Protein AF-A0A2J1DX72-F1 (afdb_monomer)

Sequence (87 aa):
MFKEFKIFIMRGNVVDLAVGIVIGAAFGAIVNSLVKDVLMPPIGLLLGNVDFGNLFIVLKEGAIGGPYESLLVANSGRCNHKLRGIY

Structure (mmCIF, N/CA/C/O backbone):
data_AF-A0A2J1DX72-F1
#
_entry.id   AF-A0A2J1DX72-F1
#
loop_
_atom_site.group_PDB
_atom_site.id
_atom_site.type_symbol
_atom_site.label_atom_id
_atom_site.label_alt_id
_atom_site.label_comp_id
_atom_site.label_asym_id
_atom_site.label_entity_id
_atom_site.label_seq_id
_atom_site.pdbx_PDB_ins_code
_atom_site.Cartn_x
_atom_site.Cartn_y
_atom_site.Cartn_z
_atom_site.occupancy
_atom_site.B_iso_or_equiv
_atom_site.auth_seq_id
_atom_site.auth_comp_id
_atom_site.auth_asym_id
_atom_site.auth_atom_id
_atom_site.pdbx_PDB_model_num
ATOM 1 N N . MET A 1 1 ? -8.283 -2.690 30.409 1.00 76.62 1 MET A N 1
ATOM 2 C CA . MET A 1 1 ? -7.456 -2.342 29.231 1.00 76.62 1 MET A CA 1
ATOM 3 C C . MET A 1 1 ? -8.046 -2.862 27.920 1.00 76.62 1 MET A C 1
ATOM 5 O O . MET A 1 1 ? -8.238 -2.071 27.008 1.00 76.62 1 MET A O 1
ATOM 9 N N . PHE A 1 2 ? -8.369 -4.158 27.798 1.00 86.19 2 PHE A N 1
ATOM 10 C CA . PHE A 1 2 ? -8.980 -4.713 26.575 1.00 86.19 2 PHE A CA 1
ATOM 11 C C . PHE A 1 2 ? -10.383 -4.159 26.254 1.00 86.19 2 PHE A C 1
ATOM 13 O O . PHE A 1 2 ? -10.718 -4.000 25.082 1.00 86.19 2 PHE A O 1
ATOM 20 N N . LYS A 1 3 ? -11.200 -3.828 27.265 1.00 86.69 3 LYS A N 1
ATOM 21 C CA . LYS A 1 3 ? -12.516 -3.191 27.062 1.00 86.69 3 LYS A CA 1
ATOM 22 C C . LYS A 1 3 ? -12.377 -1.771 26.513 1.00 86.69 3 LYS A C 1
ATOM 24 O O . LYS A 1 3 ? -13.100 -1.373 25.613 1.00 86.69 3 LYS A O 1
ATOM 29 N N . GLU A 1 4 ? -11.415 -1.035 27.035 1.00 85.00 4 GLU A N 1
ATOM 30 C CA . GLU A 1 4 ? -11.126 0.365 26.753 1.00 85.00 4 GLU A CA 1
ATOM 31 C C . GLU A 1 4 ? -10.470 0.493 25.378 1.00 85.00 4 GLU A C 1
ATOM 33 O O . GLU A 1 4 ? -10.827 1.378 24.607 1.00 85.00 4 GLU A O 1
ATOM 38 N N . PHE A 1 5 ? -9.604 -0.462 25.025 1.00 86.75 5 PHE A N 1
ATOM 39 C CA . PHE A 1 5 ? -9.111 -0.632 23.666 1.00 86.75 5 PHE A CA 1
ATOM 40 C C . PHE A 1 5 ? -10.263 -0.916 22.702 1.00 86.75 5 PHE A C 1
ATOM 42 O O . PHE A 1 5 ? -10.404 -0.188 21.730 1.00 86.75 5 PHE A O 1
ATOM 49 N N . LYS A 1 6 ? -11.153 -1.876 23.001 1.00 86.00 6 LYS A N 1
ATOM 50 C CA . LYS A 1 6 ? -12.336 -2.151 22.166 1.00 86.00 6 LYS A CA 1
ATOM 51 C C . LYS A 1 6 ? -13.183 -0.894 21.950 1.00 86.00 6 LYS A C 1
ATOM 53 O O . LYS A 1 6 ? -13.555 -0.605 20.823 1.00 86.00 6 LYS A O 1
ATOM 58 N N . ILE A 1 7 ? -13.432 -0.113 22.997 1.00 85.94 7 ILE A N 1
ATOM 59 C CA . ILE A 1 7 ? -14.171 1.157 22.905 1.00 85.94 7 ILE A CA 1
ATOM 60 C C . ILE A 1 7 ? -13.418 2.190 22.049 1.00 85.94 7 ILE A C 1
ATOM 62 O O . ILE A 1 7 ? -14.050 2.938 21.308 1.00 85.94 7 ILE A O 1
ATOM 66 N N . PHE A 1 8 ? -12.086 2.228 22.115 1.00 86.38 8 PHE A N 1
ATOM 67 C CA . PHE A 1 8 ? -11.251 3.120 21.310 1.00 86.38 8 PHE A CA 1
ATOM 68 C C . PHE A 1 8 ? -11.289 2.775 19.816 1.00 86.38 8 PHE A C 1
ATOM 70 O O . PHE A 1 8 ? -11.526 3.667 19.005 1.00 86.38 8 PHE A O 1
ATOM 77 N N . ILE A 1 9 ? -11.119 1.499 19.452 1.00 87.06 9 ILE A N 1
ATOM 78 C CA . ILE A 1 9 ? -11.219 1.058 18.050 1.00 87.06 9 ILE A CA 1
ATOM 79 C C . ILE A 1 9 ? -12.656 1.077 17.546 1.00 87.06 9 ILE A C 1
ATOM 81 O O . ILE A 1 9 ? -12.845 1.284 16.367 1.00 87.06 9 ILE A O 1
ATOM 85 N N . MET A 1 10 ? -13.685 0.930 18.384 1.00 88.38 10 MET A N 1
ATOM 86 C CA . MET A 1 10 ? -15.078 1.066 17.926 1.00 88.38 10 MET A CA 1
ATOM 87 C C . MET A 1 10 ? -15.475 2.508 17.575 1.00 88.38 10 MET A C 1
ATOM 89 O O . MET A 1 10 ? -16.589 2.745 17.107 1.00 88.38 10 MET A O 1
ATOM 93 N N . ARG A 1 11 ? -14.581 3.485 17.758 1.00 86.31 11 ARG A N 1
ATOM 94 C CA . ARG A 1 11 ? -14.773 4.830 17.214 1.00 86.31 11 ARG A CA 1
ATOM 95 C C . ARG A 1 11 ? -14.610 4.765 15.695 1.00 86.31 11 ARG A C 1
ATOM 97 O O . ARG A 1 11 ? -13.500 4.556 15.216 1.00 86.31 11 ARG A O 1
ATOM 104 N N . GLY A 1 12 ? -15.696 5.000 14.953 1.00 83.00 12 GLY A N 1
ATOM 105 C CA . GLY A 1 12 ? -15.717 4.926 13.482 1.00 83.00 12 GLY A CA 1
ATOM 106 C C . GLY A 1 12 ? -14.561 5.673 12.804 1.00 83.00 12 GLY A C 1
ATOM 107 O O . GLY A 1 12 ? -13.857 5.091 11.991 1.00 83.00 12 GLY A O 1
ATOM 108 N N . ASN A 1 13 ? -14.237 6.888 13.263 1.00 88.56 13 ASN A N 1
ATOM 109 C CA . ASN A 1 13 ? -13.118 7.685 12.737 1.00 88.56 13 ASN A CA 1
ATOM 110 C C . ASN A 1 13 ? -11.740 6.979 12.791 1.00 88.56 13 ASN A C 1
ATOM 112 O O . ASN A 1 13 ? -10.870 7.256 11.974 1.00 88.56 13 ASN A O 1
ATOM 116 N N . VAL A 1 14 ? -11.516 6.078 13.756 1.00 89.00 14 VAL A N 1
ATOM 117 C CA . VAL A 1 14 ? -10.253 5.328 13.888 1.00 89.00 14 VAL A CA 1
ATOM 118 C C . VAL A 1 14 ? -10.256 4.091 12.988 1.00 8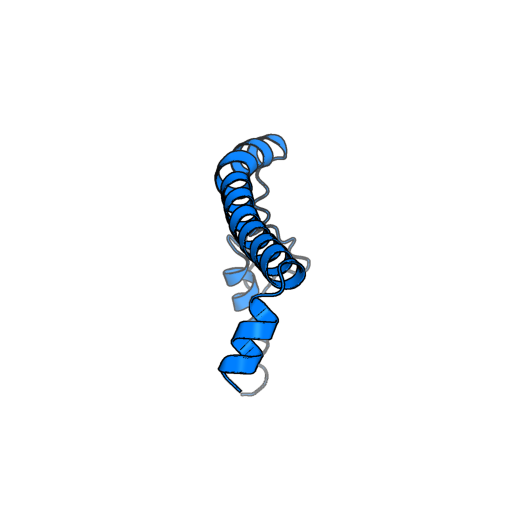9.00 14 VAL A C 1
ATOM 120 O O . VAL A 1 14 ? -9.231 3.779 12.382 1.00 89.00 14 VAL A O 1
ATOM 123 N N . VAL A 1 15 ? -11.400 3.407 12.870 1.00 91.38 15 VAL A N 1
ATOM 124 C CA . VAL A 1 15 ? -11.552 2.242 11.982 1.00 91.38 15 VAL A CA 1
ATOM 125 C C . VAL A 1 15 ? -11.392 2.655 10.529 1.00 91.38 15 VAL A C 1
ATOM 127 O O . VAL A 1 15 ? -10.607 2.044 9.812 1.00 91.38 15 VAL A O 1
ATOM 130 N N . ASP A 1 16 ? -12.082 3.713 10.111 1.00 91.00 16 ASP A N 1
ATOM 131 C CA . ASP A 1 16 ? -12.109 4.137 8.712 1.00 91.00 16 ASP A CA 1
ATOM 132 C C . ASP A 1 16 ? -10.729 4.626 8.250 1.00 91.00 16 ASP A C 1
ATOM 134 O O . ASP A 1 16 ? -10.276 4.303 7.150 1.00 91.00 16 ASP A O 1
ATOM 138 N N . LEU A 1 17 ? -9.996 5.312 9.134 1.00 93.38 17 LEU A N 1
ATOM 139 C CA . LEU A 1 17 ? -8.611 5.707 8.888 1.00 93.38 17 LEU A CA 1
ATOM 140 C C . LEU A 1 17 ? -7.675 4.491 8.798 1.00 93.38 17 LEU A C 1
ATOM 142 O O . LEU A 1 17 ? -6.834 4.426 7.901 1.00 93.38 17 LEU A O 1
ATOM 146 N N . ALA A 1 18 ? -7.826 3.508 9.689 1.00 91.31 18 ALA A N 1
ATOM 147 C CA . ALA A 1 18 ? -7.009 2.295 9.669 1.00 91.31 18 ALA A CA 1
ATOM 148 C C . ALA A 1 18 ? -7.253 1.461 8.400 1.00 91.31 18 ALA A C 1
ATOM 150 O O . ALA A 1 18 ? -6.301 1.009 7.762 1.00 91.31 18 ALA A O 1
ATOM 151 N N . VAL A 1 19 ? -8.515 1.304 7.997 1.00 92.62 19 VAL A N 1
ATOM 152 C CA . VAL A 1 19 ? -8.897 0.591 6.771 1.00 92.62 19 VAL A CA 1
ATOM 153 C C . VAL A 1 19 ? -8.335 1.300 5.536 1.00 92.62 19 VAL A C 1
ATOM 155 O O . VAL A 1 19 ? -7.759 0.639 4.670 1.00 92.62 19 VAL A O 1
ATOM 158 N N . GLY A 1 20 ? -8.406 2.634 5.479 1.00 93.88 20 GLY A N 1
ATOM 159 C CA . GLY A 1 20 ? -7.841 3.420 4.378 1.00 93.88 20 GLY A CA 1
ATOM 160 C C . GLY A 1 20 ? -6.332 3.221 4.194 1.00 93.88 20 GLY A C 1
ATOM 161 O O . GLY A 1 20 ? -5.866 3.051 3.068 1.00 93.88 20 GLY A O 1
ATOM 162 N N . ILE A 1 21 ? -5.567 3.167 5.288 1.00 93.56 21 ILE A N 1
ATOM 163 C CA . ILE A 1 21 ? -4.111 2.954 5.238 1.00 93.56 21 ILE A CA 1
ATOM 164 C C . ILE A 1 21 ? -3.772 1.536 4.767 1.00 93.56 21 ILE A C 1
ATOM 166 O O . ILE A 1 21 ? -2.895 1.364 3.921 1.00 93.56 21 ILE A O 1
ATOM 170 N N . VAL A 1 22 ? -4.470 0.519 5.282 1.00 94.00 22 VAL A N 1
ATOM 171 C CA . VAL A 1 22 ? -4.224 -0.886 4.914 1.00 94.00 22 VAL A CA 1
ATOM 172 C C . VAL A 1 22 ? -4.532 -1.125 3.437 1.00 94.00 22 VAL A C 1
ATOM 174 O O . VAL A 1 22 ? -3.722 -1.728 2.730 1.00 94.00 22 VAL A O 1
ATOM 177 N N . ILE A 1 23 ? -5.666 -0.610 2.952 1.00 94.88 23 ILE A N 1
ATOM 178 C CA . ILE A 1 23 ? -6.037 -0.713 1.537 1.00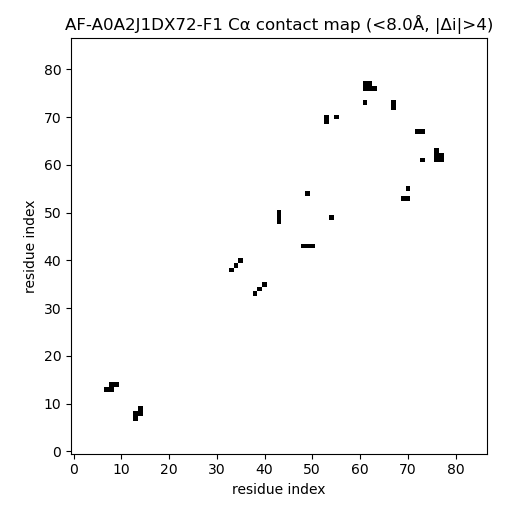 94.88 23 ILE A CA 1
ATOM 179 C C . ILE A 1 23 ? -5.051 0.081 0.676 1.00 94.88 23 ILE A C 1
ATOM 181 O O . ILE A 1 23 ? -4.572 -0.448 -0.322 1.00 94.88 23 ILE A O 1
ATOM 185 N N . GLY A 1 24 ? -4.683 1.302 1.075 1.00 92.81 24 GLY A N 1
ATOM 186 C CA . GLY A 1 24 ? -3.717 2.123 0.341 1.00 92.81 24 GLY A CA 1
ATOM 187 C C . GLY A 1 24 ? -2.346 1.453 0.197 1.00 92.81 24 GLY A C 1
ATOM 188 O O . GLY A 1 24 ? -1.782 1.422 -0.897 1.00 92.81 24 GLY A O 1
ATOM 189 N N . ALA A 1 25 ? -1.836 0.848 1.272 1.00 92.56 25 ALA A N 1
ATOM 190 C CA . ALA A 1 25 ? -0.564 0.130 1.254 1.00 92.56 25 ALA A CA 1
ATOM 191 C C . ALA A 1 25 ? -0.617 -1.128 0.370 1.00 92.56 25 ALA A C 1
ATOM 193 O O . ALA A 1 25 ? 0.291 -1.366 -0.429 1.00 92.56 25 ALA A O 1
ATOM 194 N N . ALA A 1 26 ? -1.694 -1.914 0.468 1.00 93.25 26 ALA A N 1
ATOM 195 C CA . ALA A 1 26 ? -1.866 -3.123 -0.334 1.00 93.25 26 ALA A CA 1
ATOM 196 C C . ALA A 1 26 ? -2.043 -2.806 -1.829 1.00 93.25 26 ALA A C 1
ATOM 198 O O . ALA A 1 26 ? -1.412 -3.436 -2.678 1.00 93.25 26 ALA A O 1
ATOM 199 N N . PHE A 1 27 ? -2.847 -1.793 -2.164 1.00 92.62 27 PHE A N 1
ATOM 200 C CA . PHE A 1 27 ? -3.091 -1.401 -3.552 1.00 92.62 27 PHE A CA 1
ATOM 201 C C . PHE A 1 27 ? -1.845 -0.788 -4.202 1.00 92.62 27 PHE A C 1
ATOM 203 O O . PHE A 1 27 ? -1.581 -1.034 -5.376 1.00 92.62 27 PHE A O 1
ATOM 210 N N . GLY A 1 28 ? -1.021 -0.070 -3.432 1.00 91.56 28 GLY A N 1
ATOM 2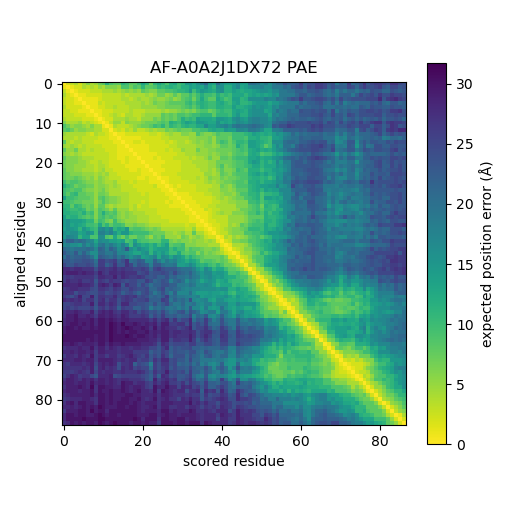11 C CA . GLY A 1 28 ? 0.274 0.425 -3.902 1.00 91.56 28 GLY A CA 1
ATOM 212 C C . GLY A 1 28 ? 1.222 -0.697 -4.339 1.00 91.56 28 GLY A C 1
ATOM 213 O O . GLY A 1 28 ? 1.888 -0.570 -5.365 1.00 91.56 28 GLY A O 1
ATOM 214 N N . ALA A 1 29 ? 1.256 -1.823 -3.619 1.00 89.88 29 ALA A N 1
ATOM 215 C CA . ALA A 1 29 ? 2.052 -2.986 -4.017 1.00 89.88 29 ALA A CA 1
ATOM 216 C C . ALA A 1 29 ? 1.552 -3.613 -5.332 1.00 89.88 29 ALA A C 1
ATOM 218 O O . ALA A 1 29 ? 2.362 -3.953 -6.194 1.00 89.88 29 ALA A O 1
ATOM 219 N N . ILE A 1 30 ? 0.229 -3.698 -5.515 1.00 90.69 30 ILE A N 1
ATOM 220 C CA . ILE A 1 30 ? -0.397 -4.208 -6.746 1.00 90.69 30 ILE A CA 1
ATOM 221 C C . ILE A 1 30 ? -0.055 -3.309 -7.935 1.00 90.69 30 ILE A C 1
ATOM 223 O O . ILE A 1 30 ? 0.396 -3.796 -8.971 1.00 90.69 30 ILE A O 1
ATOM 227 N N . VAL A 1 31 ? -0.215 -1.992 -7.776 1.00 90.12 31 VAL A N 1
ATOM 228 C CA . VAL A 1 31 ? 0.127 -1.020 -8.822 1.00 90.12 31 VAL A CA 1
ATOM 229 C C . VAL A 1 31 ? 1.621 -1.077 -9.137 1.00 90.12 31 VAL A C 1
ATOM 231 O O . VAL A 1 31 ? 1.987 -1.087 -10.305 1.00 90.12 31 VAL A O 1
ATOM 234 N N . ASN A 1 32 ? 2.491 -1.197 -8.133 1.00 88.81 32 ASN A N 1
ATOM 235 C CA . ASN A 1 32 ? 3.931 -1.320 -8.358 1.00 88.81 32 ASN A CA 1
ATOM 236 C C . ASN A 1 32 ? 4.312 -2.587 -9.130 1.00 88.81 32 ASN A C 1
ATOM 238 O O . ASN A 1 32 ? 5.164 -2.501 -10.008 1.00 88.81 32 ASN A O 1
ATOM 242 N N . SER A 1 33 ? 3.706 -3.741 -8.832 1.00 89.06 33 SER A N 1
ATOM 243 C CA . SER A 1 33 ? 3.951 -4.962 -9.615 1.00 89.06 33 SER A CA 1
ATOM 244 C C . SER A 1 33 ? 3.456 -4.784 -11.045 1.00 89.06 33 SER A C 1
ATOM 246 O O . SER A 1 33 ? 4.197 -5.034 -11.984 1.00 89.06 33 SER A O 1
ATOM 248 N N . LEU A 1 34 ? 2.251 -4.237 -11.232 1.00 89.12 34 LEU A N 1
ATOM 249 C CA . LEU A 1 34 ? 1.696 -3.993 -12.562 1.00 89.12 34 LEU A CA 1
ATOM 250 C C . LEU A 1 34 ? 2.578 -3.047 -13.391 1.00 89.12 34 LEU A C 1
ATOM 252 O O . LEU A 1 34 ? 2.864 -3.316 -14.555 1.00 89.12 34 LEU A O 1
ATOM 256 N N . VAL A 1 35 ? 3.044 -1.950 -12.794 1.00 83.06 35 VAL A N 1
ATOM 257 C CA . VAL A 1 35 ? 3.951 -1.005 -13.456 1.00 83.06 35 VAL A CA 1
ATOM 258 C C . VAL A 1 35 ? 5.263 -1.702 -13.813 1.00 83.06 35 VAL A C 1
ATOM 260 O O . VAL A 1 35 ? 5.742 -1.564 -14.937 1.00 83.06 35 VAL A O 1
ATOM 263 N N . LYS A 1 36 ? 5.830 -2.478 -12.887 1.00 80.12 36 LYS A N 1
ATOM 264 C CA . LYS A 1 36 ? 7.101 -3.167 -13.106 1.00 80.12 36 LYS A CA 1
ATOM 265 C C . LYS A 1 36 ? 7.022 -4.234 -14.192 1.00 80.12 36 LYS A C 1
ATOM 267 O O . LYS A 1 36 ? 7.884 -4.280 -15.061 1.00 80.12 36 LYS A O 1
ATOM 272 N N . ASP A 1 37 ? 5.983 -5.050 -14.159 1.00 79.50 37 ASP A N 1
ATOM 273 C CA . ASP A 1 37 ? 5.897 -6.248 -14.987 1.00 79.50 37 ASP A CA 1
ATOM 274 C C . ASP A 1 37 ? 5.268 -5.957 -16.358 1.00 79.50 37 ASP A C 1
ATOM 276 O O . ASP A 1 37 ? 5.560 -6.650 -17.329 1.00 79.50 37 ASP A O 1
ATOM 280 N N . VAL A 1 38 ? 4.429 -4.917 -16.463 1.00 79.31 38 VAL A N 1
ATOM 281 C CA . VAL A 1 38 ? 3.666 -4.613 -17.688 1.00 79.31 38 VAL A CA 1
ATOM 282 C C . VAL A 1 38 ? 4.085 -3.298 -18.343 1.00 79.31 38 VAL A C 1
ATOM 284 O O . VAL A 1 38 ? 4.132 -3.232 -19.569 1.00 79.31 38 VAL A O 1
ATOM 287 N N . LEU A 1 39 ? 4.416 -2.253 -17.574 1.00 77.50 39 LEU A N 1
ATOM 288 C CA . LEU A 1 39 ? 4.770 -0.941 -18.143 1.00 77.50 39 LEU A CA 1
ATOM 289 C C . LEU A 1 39 ? 6.273 -0.746 -18.364 1.00 77.50 39 LEU A C 1
ATOM 291 O O . LEU A 1 39 ? 6.653 -0.098 -19.340 1.00 77.50 39 LEU A O 1
ATOM 295 N N . MET A 1 40 ? 7.142 -1.298 -17.512 1.00 70.88 40 MET A N 1
ATOM 296 C CA . MET A 1 40 ? 8.592 -1.175 -17.722 1.00 70.88 40 MET A CA 1
ATOM 297 C C . MET A 1 40 ? 9.099 -1.857 -19.004 1.00 70.88 40 MET A C 1
ATOM 299 O O . MET A 1 40 ? 9.966 -1.260 -19.635 1.00 70.88 40 MET A O 1
ATOM 303 N N . PRO A 1 41 ? 8.592 -3.020 -19.465 1.00 71.88 41 PRO A N 1
ATOM 304 C CA . PRO A 1 41 ? 9.099 -3.629 -20.697 1.00 71.88 41 PRO A CA 1
ATOM 305 C C . PRO A 1 41 ? 8.855 -2.769 -21.957 1.00 71.88 41 PRO A C 1
ATOM 307 O O . PRO A 1 41 ? 9.806 -2.549 -22.705 1.00 71.88 41 PRO A O 1
ATOM 310 N N . PRO A 1 42 ? 7.654 -2.195 -22.190 1.00 71.25 42 PRO A N 1
ATOM 311 C CA . PRO A 1 42 ? 7.423 -1.276 -23.310 1.00 71.25 42 PRO A CA 1
ATOM 312 C C . PRO A 1 42 ? 8.213 0.034 -23.205 1.00 71.25 42 PRO A C 1
ATOM 314 O O . PRO A 1 42 ? 8.758 0.508 -24.201 1.00 71.25 42 PRO A O 1
ATOM 317 N N . ILE A 1 43 ? 8.300 0.619 -22.004 1.00 62.94 43 ILE A N 1
ATOM 318 C CA . ILE A 1 43 ? 9.005 1.890 -21.774 1.00 62.94 43 ILE A CA 1
ATOM 319 C C . ILE A 1 43 ? 10.525 1.701 -21.885 1.00 62.94 43 ILE A C 1
ATOM 321 O O . ILE A 1 43 ? 11.202 2.536 -22.477 1.00 62.94 43 ILE A O 1
ATOM 325 N N . GLY A 1 44 ? 11.062 0.587 -21.385 1.00 60.00 44 GLY A N 1
ATOM 326 C CA . GLY A 1 44 ? 12.469 0.211 -21.528 1.00 60.00 44 GLY A CA 1
ATOM 327 C C . GLY A 1 44 ? 12.862 -0.095 -22.975 1.00 60.00 44 GLY A C 1
ATOM 328 O O . GLY A 1 44 ? 14.002 0.158 -23.363 1.00 60.00 44 GLY A O 1
ATOM 329 N N . LEU A 1 45 ? 11.921 -0.560 -23.805 1.00 62.84 45 LEU A N 1
ATOM 330 C CA . LEU A 1 45 ? 12.142 -0.738 -25.243 1.00 62.84 45 LEU A CA 1
ATOM 331 C C . LEU A 1 45 ? 12.150 0.603 -26.001 1.00 62.84 45 LEU A C 1
ATOM 333 O O . LEU A 1 45 ? 12.969 0.786 -26.897 1.00 62.84 45 LEU A O 1
ATOM 337 N N . LEU A 1 46 ? 11.274 1.546 -25.627 1.00 58.84 46 LEU A N 1
ATOM 338 C CA . LEU A 1 46 ? 11.166 2.875 -26.255 1.00 58.84 46 LEU A CA 1
ATOM 339 C C . LEU A 1 46 ? 12.250 3.870 -25.808 1.00 58.84 46 LEU A C 1
ATOM 341 O O . LEU A 1 46 ? 12.677 4.693 -26.612 1.00 58.84 46 LEU A O 1
ATOM 345 N N . LEU A 1 47 ? 12.698 3.807 -24.551 1.00 60.00 47 LEU A N 1
ATOM 346 C CA . LEU A 1 47 ? 13.779 4.646 -24.010 1.00 60.00 47 LEU A CA 1
ATOM 347 C C . LEU A 1 47 ? 15.172 4.001 -24.146 1.00 60.00 47 LEU A C 1
ATOM 349 O O . LEU A 1 47 ? 16.163 4.612 -23.760 1.00 60.00 47 LEU A O 1
ATOM 353 N N . GLY A 1 48 ? 15.254 2.805 -24.740 1.00 53.72 48 GLY A N 1
ATOM 354 C CA . GLY A 1 48 ? 16.500 2.173 -25.167 1.00 53.72 48 GLY A CA 1
ATOM 355 C C . GLY A 1 48 ? 17.261 1.438 -24.064 1.00 53.72 48 GLY A C 1
ATOM 356 O O . GLY A 1 48 ? 18.258 1.943 -23.571 1.00 53.72 48 GLY A O 1
ATOM 357 N N . ASN A 1 49 ? 16.855 0.202 -23.750 1.00 50.72 49 ASN A N 1
ATOM 358 C CA . ASN A 1 49 ? 17.679 -0.804 -23.054 1.00 50.72 49 ASN A CA 1
ATOM 359 C C . ASN A 1 49 ? 18.300 -0.339 -21.718 1.00 50.72 49 ASN A C 1
ATOM 361 O O . ASN A 1 49 ? 19.400 -0.738 -21.343 1.00 50.72 49 ASN A O 1
ATOM 365 N N . VAL A 1 50 ? 17.589 0.513 -20.983 1.00 54.62 50 VAL A N 1
ATOM 366 C CA . VAL A 1 50 ? 18.015 0.972 -19.663 1.00 54.62 50 VAL A CA 1
ATOM 367 C C . VAL A 1 50 ? 17.280 0.155 -18.605 1.00 54.62 50 VAL A C 1
ATOM 369 O O . VAL A 1 50 ? 16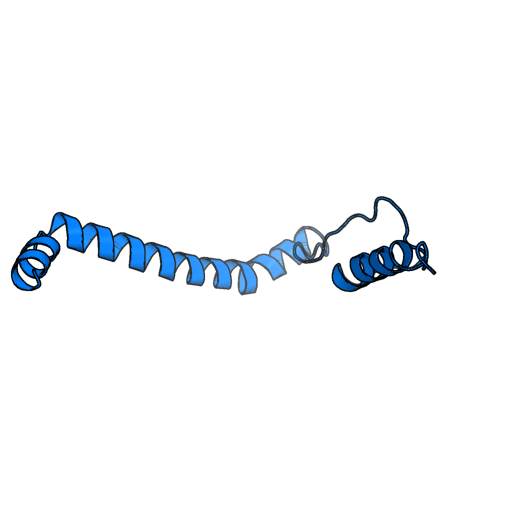.147 0.459 -18.236 1.00 54.62 50 VAL A O 1
ATOM 372 N N . ASP A 1 51 ? 17.920 -0.901 -18.112 1.00 58.31 51 ASP A N 1
ATOM 373 C CA . ASP A 1 51 ? 17.474 -1.592 -16.905 1.00 58.31 51 ASP A CA 1
ATOM 374 C C . ASP A 1 51 ? 17.740 -0.672 -15.701 1.00 58.31 51 ASP A C 1
ATOM 376 O O . ASP A 1 51 ? 18.853 -0.611 -15.189 1.00 58.31 51 ASP A O 1
ATOM 380 N N . PHE A 1 52 ? 16.745 0.106 -15.260 1.00 56.50 52 PHE A N 1
ATOM 381 C CA . PHE A 1 52 ? 16.884 1.049 -14.136 1.00 56.50 52 PHE A CA 1
ATOM 382 C C . PHE A 1 52 ? 17.263 0.374 -12.804 1.00 56.50 52 PHE A C 1
ATOM 384 O O . PHE A 1 52 ? 17.675 1.063 -11.872 1.00 56.50 52 PHE A O 1
ATOM 391 N N . GLY A 1 53 ? 17.155 -0.958 -12.703 1.00 59.62 53 GLY A N 1
ATOM 392 C CA . GLY A 1 53 ? 17.685 -1.723 -11.573 1.00 59.62 53 GLY A CA 1
ATOM 393 C C . GLY A 1 53 ? 19.200 -1.935 -11.638 1.00 59.62 53 GLY A C 1
ATOM 394 O O . GLY A 1 53 ? 19.840 -2.075 -10.598 1.00 59.62 53 GLY A O 1
ATOM 395 N N . ASN A 1 54 ? 19.777 -1.911 -12.842 1.00 55.72 54 ASN A N 1
ATOM 396 C CA . ASN A 1 54 ? 21.188 -2.170 -13.130 1.00 55.72 54 ASN A CA 1
ATOM 397 C C . ASN A 1 54 ? 21.871 -1.021 -13.891 1.00 55.72 54 ASN A C 1
ATOM 399 O O . ASN A 1 54 ? 22.983 -1.188 -14.386 1.00 55.72 54 ASN A O 1
ATOM 403 N N . LEU A 1 55 ? 21.249 0.158 -13.979 1.00 58.06 55 LEU A N 1
ATOM 404 C CA . LEU A 1 55 ? 21.842 1.306 -14.650 1.00 58.06 55 LEU A CA 1
ATOM 405 C C . LEU A 1 55 ? 22.858 1.978 -13.730 1.00 58.06 55 LEU A C 1
ATOM 407 O O . LEU A 1 55 ? 22.523 2.821 -12.898 1.00 58.06 55 LEU A O 1
ATOM 411 N N . PHE A 1 56 ? 24.123 1.622 -13.901 1.00 57.06 56 PHE A N 1
ATOM 412 C CA . PHE A 1 56 ? 25.235 2.331 -13.290 1.00 57.06 56 PHE A CA 1
ATOM 413 C C . PHE A 1 56 ? 26.216 2.781 -14.357 1.00 57.06 56 PHE A C 1
ATOM 415 O O . PHE A 1 56 ? 26.613 2.028 -15.240 1.00 57.06 56 PHE A O 1
ATOM 422 N N . ILE A 1 57 ? 26.640 4.033 -14.241 1.00 57.62 57 ILE A N 1
ATOM 423 C CA . ILE A 1 57 ? 27.765 4.563 -14.998 1.00 57.62 57 ILE A CA 1
ATOM 424 C C . ILE A 1 57 ? 29.019 4.330 -14.155 1.00 57.62 57 ILE A C 1
ATOM 426 O O . ILE A 1 57 ? 29.126 4.814 -13.025 1.00 57.62 57 ILE A O 1
ATOM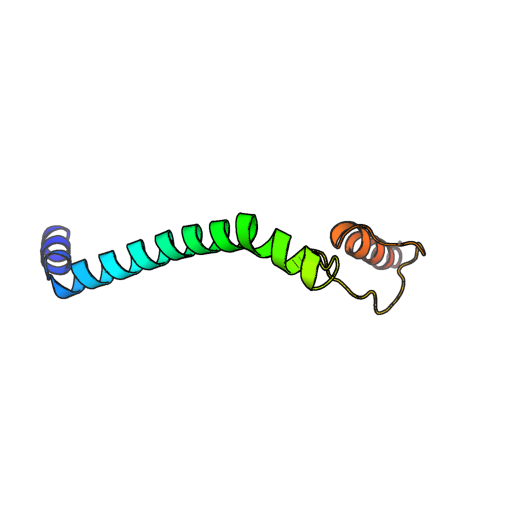 430 N N . VAL A 1 58 ? 29.974 3.567 -14.689 1.00 57.78 58 VAL A N 1
ATOM 431 C CA . VAL A 1 58 ? 31.274 3.346 -14.047 1.00 57.78 58 VAL A CA 1
ATOM 432 C C . VAL A 1 58 ? 32.122 4.600 -14.230 1.00 57.78 58 VAL A C 1
ATOM 434 O O . VAL A 1 58 ? 32.696 4.832 -15.284 1.00 57.78 58 VAL A O 1
ATOM 437 N N . LEU A 1 59 ? 32.199 5.424 -13.184 1.00 59.34 59 LEU A N 1
ATOM 438 C CA . LEU A 1 59 ? 32.992 6.661 -13.191 1.00 59.34 59 LEU A CA 1
ATOM 439 C C . LEU A 1 59 ? 34.512 6.407 -13.094 1.00 59.34 59 LEU A C 1
ATOM 441 O O . LEU A 1 59 ? 35.303 7.314 -13.339 1.00 59.34 59 LEU A O 1
ATOM 445 N N . LYS A 1 60 ? 34.926 5.191 -12.703 1.00 55.47 60 LYS A N 1
ATOM 446 C CA . LYS A 1 60 ? 36.326 4.747 -12.612 1.00 55.47 60 LYS A CA 1
ATOM 447 C C . LYS A 1 60 ? 36.396 3.221 -12.714 1.00 55.47 60 LYS A C 1
ATOM 449 O O . LYS A 1 60 ? 35.770 2.538 -11.902 1.00 55.47 60 LYS A O 1
ATOM 454 N N . GLU A 1 61 ? 37.148 2.706 -13.683 1.00 55.78 61 GLU A N 1
ATOM 455 C CA . GLU A 1 61 ? 37.332 1.264 -13.896 1.00 55.78 61 GLU A CA 1
ATOM 456 C C . GLU A 1 61 ? 37.968 0.597 -12.661 1.00 55.78 61 GLU A C 1
ATOM 458 O O . GLU A 1 61 ? 38.918 1.113 -12.062 1.00 55.78 61 GLU A O 1
ATOM 463 N N . GLY A 1 62 ? 37.400 -0.539 -12.243 1.00 57.59 62 GLY A N 1
ATOM 464 C CA . GLY A 1 62 ? 38.013 -1.425 -11.254 1.00 57.59 62 GLY A CA 1
ATOM 465 C C . GLY A 1 62 ? 39.121 -2.265 -11.895 1.00 57.59 62 GLY A C 1
ATOM 466 O O . GLY A 1 62 ? 39.238 -2.309 -13.112 1.00 57.59 62 GLY A O 1
ATOM 467 N N . ALA A 1 63 ? 39.919 -2.969 -11.085 1.00 54.75 63 ALA A N 1
ATOM 468 C CA . ALA A 1 63 ? 41.143 -3.682 -11.499 1.00 54.75 63 ALA A CA 1
ATOM 469 C C . ALA A 1 63 ? 41.000 -4.718 -12.643 1.00 54.75 63 ALA A C 1
ATOM 471 O O . ALA A 1 63 ? 42.003 -5.251 -13.106 1.00 54.75 63 ALA A O 1
ATOM 472 N N . ILE A 1 64 ? 39.779 -5.016 -13.086 1.00 52.81 64 ILE A N 1
ATOM 473 C CA . ILE A 1 64 ? 39.482 -5.867 -14.235 1.00 52.81 64 ILE A CA 1
ATOM 474 C C . ILE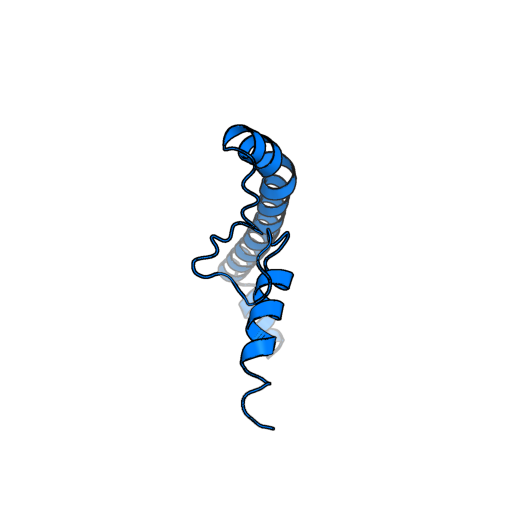 A 1 64 ? 38.673 -4.997 -15.202 1.00 52.81 64 ILE A C 1
ATOM 476 O O . ILE A 1 64 ? 37.515 -4.678 -14.921 1.00 52.81 64 ILE A O 1
ATOM 480 N N . GLY A 1 65 ? 39.316 -4.558 -16.286 1.00 56.44 65 GLY A N 1
ATOM 481 C CA . GLY A 1 65 ? 38.687 -3.783 -17.352 1.00 56.44 65 GLY A CA 1
ATOM 482 C C . GLY A 1 65 ? 37.826 -4.692 -18.222 1.00 56.44 65 GLY A C 1
ATOM 483 O O . GLY A 1 65 ? 38.343 -5.539 -18.946 1.00 56.44 65 GLY A O 1
ATOM 484 N N . GLY A 1 66 ? 36.513 -4.534 -18.116 1.00 60.22 66 GLY A N 1
ATOM 485 C CA . GLY A 1 66 ? 35.521 -5.242 -18.914 1.00 60.22 66 GLY A CA 1
ATOM 486 C C . GLY A 1 66 ? 34.115 -4.720 -18.605 1.00 60.22 66 GLY A C 1
ATOM 487 O O . GLY A 1 66 ? 33.921 -4.101 -17.555 1.00 60.22 66 GLY A O 1
ATOM 488 N N . PRO A 1 67 ? 33.138 -4.929 -19.504 1.00 56.25 67 PRO A N 1
ATOM 489 C CA . PRO A 1 67 ? 31.756 -4.543 -19.256 1.00 56.25 67 PRO A CA 1
ATOM 490 C C . PRO A 1 67 ? 31.220 -5.303 -18.037 1.00 56.25 67 PRO A C 1
ATOM 492 O O . PRO A 1 67 ? 31.304 -6.527 -17.950 1.00 56.25 67 PRO A O 1
ATOM 495 N N . TYR A 1 68 ? 30.717 -4.559 -17.055 1.00 56.56 68 TYR A N 1
ATOM 496 C CA . TYR A 1 68 ? 30.162 -5.131 -15.836 1.00 56.56 68 TYR A CA 1
ATOM 497 C C . TYR A 1 68 ? 28.683 -5.437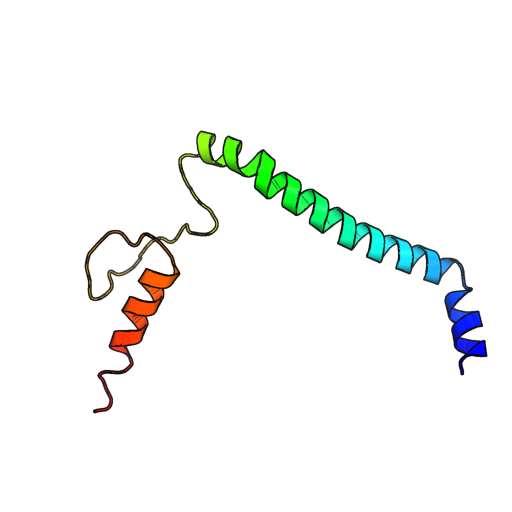 -16.075 1.00 56.56 68 TYR A C 1
ATOM 499 O O . TYR A 1 68 ? 27.862 -4.530 -16.128 1.00 56.56 68 TYR A O 1
ATOM 507 N N . GLU A 1 69 ? 28.350 -6.720 -16.188 1.00 62.59 69 GLU A N 1
ATOM 508 C CA . GLU A 1 69 ? 26.978 -7.206 -16.417 1.00 62.59 69 GLU A CA 1
ATOM 509 C C . GLU A 1 69 ? 26.010 -6.865 -15.262 1.00 62.59 69 GLU A C 1
ATOM 511 O O . GLU A 1 69 ? 24.796 -6.917 -15.427 1.00 62.59 69 GLU A O 1
ATOM 516 N N . SER A 1 70 ? 26.514 -6.533 -14.062 1.00 64.25 70 SER A N 1
ATOM 517 C CA . SER A 1 70 ? 25.667 -6.150 -12.921 1.00 64.25 70 SER A CA 1
ATOM 518 C C . SER A 1 70 ? 26.399 -5.363 -11.825 1.00 64.25 70 SER A C 1
ATOM 520 O O . SER A 1 70 ? 27.620 -5.458 -11.650 1.00 64.25 70 SER A O 1
ATOM 522 N N . LEU A 1 71 ? 25.614 -4.640 -11.013 1.00 60.38 71 LEU A N 1
ATOM 523 C CA . LEU A 1 71 ? 26.070 -3.872 -9.843 1.00 60.38 71 LEU A CA 1
ATOM 524 C C . LEU A 1 71 ? 26.878 -4.711 -8.841 1.00 60.38 71 LEU A C 1
ATOM 526 O O . LEU A 1 71 ? 27.812 -4.214 -8.207 1.0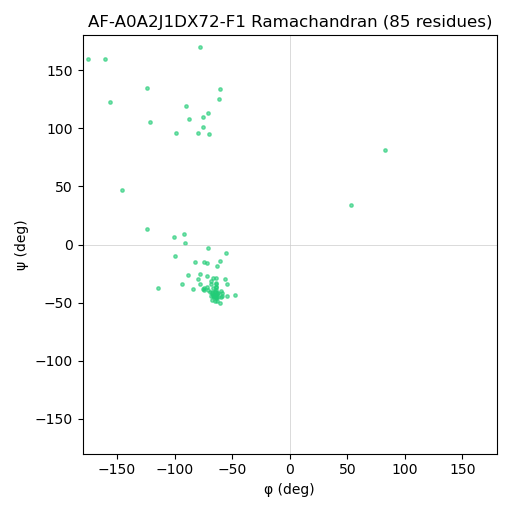0 60.38 71 LEU A O 1
ATOM 530 N N . LEU A 1 72 ? 26.528 -5.991 -8.694 1.00 65.56 72 LEU A N 1
ATOM 531 C CA . LEU A 1 72 ? 27.172 -6.908 -7.753 1.00 65.56 72 LEU A CA 1
ATOM 532 C C . LEU A 1 72 ? 28.619 -7.209 -8.159 1.00 65.56 72 LEU A C 1
ATOM 534 O O . LEU A 1 72 ? 29.505 -7.189 -7.302 1.00 65.56 72 LEU A O 1
ATOM 538 N N . VAL A 1 73 ? 28.870 -7.418 -9.456 1.00 66.25 73 VAL A N 1
ATOM 539 C CA . VAL A 1 73 ? 30.208 -7.682 -10.018 1.00 66.25 73 VAL A CA 1
ATOM 540 C C . VAL A 1 73 ? 31.094 -6.432 -9.937 1.00 66.25 73 VAL A C 1
ATOM 542 O O . VAL A 1 73 ? 32.253 -6.515 -9.528 1.00 66.25 73 VAL A O 1
ATOM 545 N N . ALA A 1 74 ? 30.539 -5.247 -10.212 1.00 63.00 74 ALA A N 1
ATOM 546 C CA . ALA A 1 74 ? 31.262 -3.981 -10.060 1.00 63.00 74 ALA A CA 1
ATOM 547 C C . ALA A 1 74 ? 31.642 -3.686 -8.591 1.00 63.00 74 ALA A C 1
ATOM 549 O O . ALA A 1 74 ? 32.742 -3.206 -8.296 1.00 63.00 74 ALA A O 1
ATOM 550 N N . ASN A 1 75 ? 30.753 -3.990 -7.636 1.00 67.81 75 ASN A N 1
ATOM 551 C CA . ASN A 1 75 ? 31.008 -3.714 -6.222 1.00 67.81 75 ASN A CA 1
ATOM 552 C C . ASN A 1 75 ? 32.002 -4.704 -5.590 1.00 67.81 75 ASN A C 1
ATOM 554 O O . ASN A 1 75 ? 32.870 -4.300 -4.814 1.00 67.81 75 ASN A O 1
ATOM 558 N N . SER A 1 76 ? 31.931 -5.981 -5.967 1.00 58.62 76 SER A N 1
ATOM 559 C CA . SER A 1 76 ? 32.871 -7.008 -5.495 1.00 58.62 76 SER A CA 1
ATOM 560 C C . SER A 1 76 ? 34.293 -6.808 -6.047 1.00 58.62 76 SER A C 1
ATOM 562 O O . SER A 1 76 ? 35.263 -7.030 -5.318 1.00 58.62 76 SER A O 1
ATOM 564 N N . GLY A 1 77 ? 34.442 -6.257 -7.260 1.00 58.91 77 GLY A N 1
ATOM 565 C CA . GLY A 1 77 ? 35.736 -5.823 -7.805 1.00 58.91 77 GLY A CA 1
ATOM 566 C C . GLY A 1 77 ? 36.399 -4.675 -7.024 1.00 58.91 77 GLY A C 1
ATOM 567 O O . GLY A 1 77 ? 37.621 -4.661 -6.867 1.00 58.91 77 GLY A O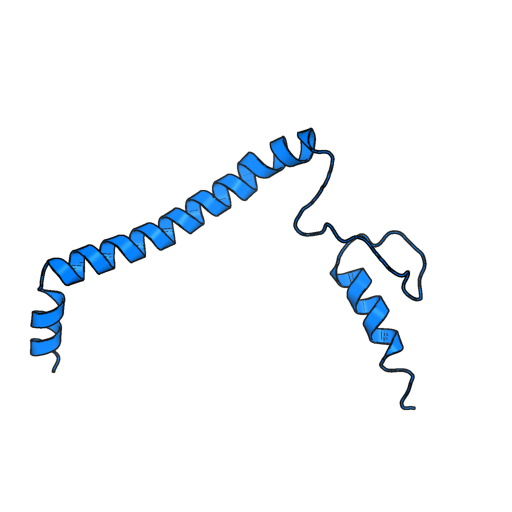 1
ATOM 568 N N . ARG A 1 78 ? 35.614 -3.743 -6.454 1.00 57.03 78 ARG A N 1
ATOM 569 C CA . ARG A 1 78 ? 36.127 -2.695 -5.543 1.00 57.03 78 ARG A CA 1
ATOM 570 C C . ARG A 1 78 ? 36.541 -3.239 -4.175 1.00 57.03 78 ARG A C 1
ATOM 572 O O . ARG A 1 78 ? 37.523 -2.759 -3.608 1.00 57.03 78 ARG A O 1
ATOM 579 N N . CYS A 1 79 ? 35.819 -4.222 -3.634 1.00 55.34 79 CYS A N 1
ATOM 580 C CA . CYS A 1 79 ? 36.094 -4.761 -2.297 1.00 55.34 79 CYS A CA 1
ATOM 581 C C . CYS A 1 79 ? 37.464 -5.454 -2.187 1.00 55.34 79 CYS A C 1
ATOM 583 O O . CYS A 1 79 ? 38.085 -5.395 -1.127 1.00 55.34 79 CYS A O 1
ATOM 585 N N . ASN A 1 80 ? 37.990 -6.023 -3.277 1.00 53.09 80 ASN A N 1
ATOM 586 C CA . ASN A 1 80 ? 39.304 -6.679 -3.276 1.00 53.09 80 ASN A CA 1
ATOM 587 C C . ASN A 1 80 ? 40.501 -5.710 -3.180 1.00 53.09 80 ASN A C 1
ATOM 589 O O . ASN A 1 80 ? 41.603 -6.134 -2.839 1.00 53.09 80 ASN A O 1
ATOM 593 N N . HIS A 1 81 ? 40.313 -4.409 -3.434 1.00 50.78 81 HIS A N 1
ATOM 594 C CA . HIS A 1 81 ? 41.383 -3.420 -3.260 1.00 50.78 81 HIS A CA 1
ATOM 595 C C . HIS A 1 81 ? 41.561 -3.003 -1.791 1.00 50.78 81 HIS A C 1
ATOM 597 O O . HIS A 1 81 ? 42.676 -2.700 -1.373 1.00 50.78 81 HIS A O 1
ATOM 603 N N . LYS A 1 82 ? 40.495 -3.037 -0.976 1.00 53.19 82 LYS A N 1
ATOM 604 C CA . LYS A 1 82 ? 40.561 -2.586 0.426 1.00 53.19 82 LYS A CA 1
ATOM 605 C C . LYS A 1 82 ? 41.120 -3.636 1.397 1.00 53.19 82 LYS A C 1
ATOM 607 O O . LYS A 1 82 ? 41.512 -3.276 2.500 1.00 53.19 82 LYS A O 1
ATOM 612 N N . LEU A 1 83 ? 41.200 -4.903 0.984 1.00 52.25 83 LEU A N 1
ATOM 613 C CA . LEU A 1 83 ? 41.683 -6.014 1.819 1.00 52.25 83 LEU A CA 1
ATOM 614 C C . LEU A 1 83 ? 43.149 -6.414 1.565 1.00 52.25 83 LEU A C 1
ATOM 616 O O . LEU A 1 83 ? 43.703 -7.161 2.360 1.00 52.25 83 LEU A O 1
ATOM 620 N N . ARG A 1 84 ? 43.812 -5.896 0.518 1.00 53.16 84 ARG A N 1
ATOM 621 C CA . ARG A 1 84 ? 45.249 -6.149 0.253 1.00 53.16 84 ARG A CA 1
ATOM 622 C C . ARG A 1 84 ? 46.207 -5.111 0.859 1.00 53.16 84 ARG A C 1
ATOM 624 O O . ARG A 1 84 ? 47.383 -5.103 0.525 1.00 53.16 84 ARG A O 1
ATOM 631 N N . GLY A 1 85 ? 45.707 -4.207 1.703 1.00 48.53 85 GLY A N 1
ATOM 632 C CA . GLY A 1 85 ? 46.506 -3.160 2.356 1.00 48.53 85 GLY A CA 1
ATOM 633 C C . GLY A 1 85 ? 46.887 -3.453 3.810 1.00 48.53 85 GLY A C 1
ATOM 634 O O . GLY A 1 85 ? 47.396 -2.561 4.480 1.00 48.53 85 GLY A O 1
ATOM 635 N N . ILE A 1 86 ? 46.594 -4.653 4.315 1.00 52.25 86 ILE A N 1
ATOM 636 C CA . ILE A 1 86 ? 46.837 -5.056 5.709 1.00 52.25 86 ILE A CA 1
ATOM 637 C C . ILE A 1 86 ? 47.204 -6.544 5.806 1.00 52.25 86 ILE A C 1
ATOM 639 O O . ILE A 1 86 ? 46.621 -7.229 6.625 1.00 52.25 86 ILE A O 1
ATOM 643 N N . TYR A 1 87 ? 48.124 -7.036 4.968 1.00 42.12 87 TYR A N 1
ATOM 644 C CA . TYR A 1 87 ? 49.022 -8.181 5.224 1.00 42.12 87 TYR A CA 1
ATOM 645 C C . TYR A 1 87 ? 50.205 -8.094 4.261 1.00 42.12 87 TYR A C 1
ATOM 647 O O . TYR A 1 87 ? 49.942 -7.922 3.048 1.00 42.12 87 TYR A O 1
#

Secondary structure (DSSP, 8-state):
-HHHHHHHHTSHHHHHHHHHHHHHHHHHHHHHHHIIIIIHHHHHHHTTS--TTT----SS--SS-S--SSHHHHHHHHHHHHSTT--

Organism: NCBI:txid61435

Mean predicted aligned error: 15.79 Å

Radius of gyration: 24.39 Å; Cα contacts (8 Å, |Δi|>4): 22; chains: 1; bounding box: 65×16×56 Å

Foldseek 3Di:
DVVVVVVVCVPPVNVVVVVVVVCVVVVVVVVVCCCVVPVCVVVCVVVDPDPVQFDDDCPDDAPDDDDDPGPVSRVVSVVVVVPVPPD

InterPro domains:
  IPR001185 Large-conductance mechanosensitive channel [TIGR00220] (1-70)
  IPR019823 Large-conductance mechanosensitive channel, conserved site [PS01327] (11-24)
  IPR036019 Large-conductance mechanosensitive channel MscL [G3DSA:1.10.1200.120] (1-79)
  IPR036019 Large-conductance mechanosensitive channel MscL [SSF81330] (10-62)
  IPR037673 Large-conductance mechanosensitive channel/anditomin synthesis protein L [PF01741] (1-60)
  IPR037673 Large-conductance mechanosensitive channel/anditomin synthesis protein L [PTHR30266] (1-64)

pLDDT: mean 71.57, std 15.87, range [42.12, 94.88]

Solvent-accessible surface area (backbone atoms only — not comparable to full-atom values): 5414 Å² total; per-residue (Å²): 107,72,68,57,48,51,57,54,55,68,35,61,78,53,42,56,52,52,52,52,52,56,51,50,56,53,50,51,53,53,51,51,48,50,42,57,74,62,47,42,60,61,49,28,62,74,72,57,80,58,53,81,92,57,70,72,83,80,90,66,85,47,97,68,87,67,90,67,92,36,66,66,60,55,51,55,50,51,53,61,64,74,64,66,78,80,120